Protein AF-A0A7K0CVG2-F1 (afdb_monomer_lite)

Structure (mmCIF, N/CA/C/O backbone):
data_AF-A0A7K0CVG2-F1
#
_entry.id   AF-A0A7K0CVG2-F1
#
loop_
_atom_site.group_PDB
_atom_site.id
_atom_site.type_symbol
_atom_site.label_atom_id
_atom_site.label_alt_id
_atom_site.label_comp_id
_atom_site.label_asym_id
_atom_site.label_entity_id
_atom_site.label_seq_id
_atom_site.pdbx_PDB_ins_code
_atom_site.Cartn_x
_atom_site.Cartn_y
_atom_site.Cartn_z
_atom_site.occupancy
_atom_site.B_iso_or_equiv
_atom_site.auth_seq_id
_atom_site.auth_comp_id
_atom_site.auth_asym_id
_atom_site.auth_atom_id
_atom_site.pdbx_PDB_model_num
ATOM 1 N N . MET A 1 1 ? 34.929 -44.898 -19.107 1.00 35.03 1 MET A N 1
ATOM 2 C CA . MET A 1 1 ? 35.021 -43.596 -19.805 1.00 35.03 1 MET A CA 1
ATOM 3 C C . MET A 1 1 ? 33.609 -43.252 -20.244 1.00 35.03 1 MET A C 1
ATOM 5 O O . MET A 1 1 ? 33.053 -43.996 -21.031 1.00 35.03 1 MET A O 1
ATOM 9 N N . SER A 1 2 ? 32.918 -42.414 -19.471 1.00 30.28 2 SER A N 1
ATOM 10 C CA . SER A 1 2 ? 32.635 -40.998 -19.805 1.00 30.28 2 SER A CA 1
ATOM 11 C C . SER A 1 2 ? 31.258 -40.877 -20.460 1.00 30.28 2 SER A C 1
ATOM 13 O O . SER A 1 2 ? 30.946 -41.660 -21.339 1.00 30.28 2 SER A O 1
ATOM 15 N N . SER A 1 3 ? 30.392 -39.920 -20.164 1.00 29.09 3 SER A N 1
ATOM 16 C CA . SER A 1 3 ? 30.254 -38.965 -19.066 1.00 29.09 3 SER A CA 1
ATOM 17 C C . SER A 1 3 ? 28.840 -38.404 -19.222 1.00 29.09 3 SER A C 1
ATOM 19 O O . SER A 1 3 ? 28.376 -38.188 -20.339 1.00 29.09 3 SER A O 1
ATOM 21 N N . ILE A 1 4 ? 28.165 -38.168 -18.104 1.00 40.94 4 ILE A N 1
ATOM 22 C CA . ILE A 1 4 ? 26.852 -37.528 -18.032 1.00 40.94 4 ILE A CA 1
ATOM 23 C C . ILE A 1 4 ? 27.039 -36.054 -18.418 1.00 40.94 4 ILE A C 1
ATOM 25 O O . ILE A 1 4 ? 27.722 -35.318 -17.704 1.00 40.94 4 ILE A O 1
ATOM 29 N N . ILE A 1 5 ? 26.467 -35.607 -19.538 1.00 40.84 5 ILE A N 1
ATOM 30 C CA . ILE A 1 5 ? 26.485 -34.187 -19.913 1.00 40.84 5 ILE A CA 1
ATOM 31 C C . ILE A 1 5 ? 25.294 -33.505 -19.240 1.00 40.84 5 ILE A C 1
ATOM 33 O O . ILE A 1 5 ? 24.143 -33.694 -19.625 1.00 40.84 5 ILE A O 1
ATOM 37 N N . ARG A 1 6 ? 25.588 -32.712 -18.205 1.00 42.12 6 ARG A N 1
ATOM 38 C CA . ARG A 1 6 ? 24.647 -31.757 -17.613 1.00 42.12 6 ARG A CA 1
ATOM 39 C C . ARG A 1 6 ? 24.312 -30.662 -18.631 1.00 42.12 6 ARG A C 1
ATOM 41 O O . ARG A 1 6 ? 25.219 -30.011 -19.146 1.00 42.12 6 ARG A O 1
ATOM 48 N N . MET A 1 7 ? 23.023 -30.415 -18.868 1.00 37.09 7 MET A N 1
ATOM 49 C CA . MET A 1 7 ? 22.547 -29.224 -19.579 1.00 37.09 7 MET A CA 1
ATOM 50 C C . MET A 1 7 ? 22.920 -27.974 -18.776 1.00 37.09 7 MET A C 1
ATOM 52 O O . MET A 1 7 ? 22.391 -27.725 -17.695 1.00 37.09 7 MET A O 1
ATOM 56 N N . LYS A 1 8 ? 23.877 -27.207 -19.299 1.00 37.84 8 LYS A N 1
ATOM 57 C CA . LYS A 1 8 ? 24.229 -25.874 -18.816 1.00 37.84 8 LYS A CA 1
ATOM 58 C C . LYS A 1 8 ? 23.326 -24.883 -19.545 1.00 37.84 8 LYS A C 1
ATOM 60 O O . LYS A 1 8 ? 23.544 -24.611 -20.722 1.00 37.84 8 LYS A O 1
ATOM 65 N N . THR A 1 9 ? 22.301 -24.389 -18.857 1.00 35.12 9 THR A N 1
ATOM 66 C CA . THR A 1 9 ? 21.492 -23.251 -19.306 1.00 35.12 9 THR A CA 1
ATOM 67 C C . THR A 1 9 ? 22.427 -22.084 -19.600 1.00 35.12 9 THR A C 1
ATOM 69 O O . THR A 1 9 ? 23.113 -21.575 -18.714 1.00 35.12 9 THR A O 1
ATOM 72 N N . ILE A 1 10 ? 22.502 -21.708 -20.871 1.00 41.81 10 ILE A N 1
ATOM 73 C CA . ILE A 1 10 ? 23.260 -20.558 -21.346 1.00 41.81 10 ILE A CA 1
ATOM 74 C C . ILE A 1 10 ? 22.371 -19.338 -21.086 1.00 41.81 10 ILE A C 1
ATOM 76 O O . ILE A 1 10 ? 21.347 -19.170 -21.740 1.00 41.81 10 ILE A O 1
ATOM 80 N N . TYR A 1 11 ? 22.726 -18.526 -20.089 1.00 41.94 11 TYR A N 1
ATOM 81 C CA . TYR A 1 11 ? 22.162 -17.190 -19.895 1.00 41.94 11 TYR A CA 1
ATOM 82 C C . TYR A 1 11 ? 22.542 -16.338 -21.114 1.00 41.94 11 TYR A C 1
ATOM 84 O O . TYR A 1 11 ? 23.683 -15.895 -21.237 1.00 41.94 11 TYR A O 1
ATOM 92 N N . THR A 1 12 ? 21.620 -16.145 -22.056 1.00 42.00 12 THR A N 1
ATOM 93 C CA . THR A 1 12 ? 21.823 -15.221 -23.178 1.00 42.00 12 THR A CA 1
ATOM 94 C C . THR A 1 12 ? 21.609 -13.779 -22.728 1.00 42.00 12 THR A C 1
ATOM 96 O O . THR A 1 12 ? 20.481 -13.317 -22.570 1.00 42.00 12 THR A O 1
ATOM 99 N N . ASP A 1 13 ? 22.743 -13.106 -22.540 1.00 44.72 13 ASP A N 1
ATOM 100 C CA . ASP A 1 13 ? 23.026 -11.676 -22.698 1.00 44.72 13 ASP A CA 1
ATOM 101 C C . ASP A 1 13 ? 22.019 -10.959 -23.626 1.00 44.72 13 ASP A C 1
ATOM 103 O O . ASP A 1 13 ? 22.124 -11.019 -24.854 1.00 44.72 13 ASP A O 1
ATOM 107 N N . ARG A 1 14 ? 21.014 -10.273 -23.061 1.00 45.88 14 ARG A N 1
ATOM 108 C CA . ARG A 1 14 ? 20.165 -9.356 -23.837 1.00 45.88 14 ARG A CA 1
ATOM 109 C C . ARG A 1 14 ? 20.883 -8.020 -23.974 1.00 45.88 14 ARG A C 1
ATOM 111 O O . ARG A 1 14 ? 20.641 -7.088 -23.212 1.00 45.88 14 ARG A O 1
ATOM 118 N N . ARG A 1 15 ? 21.753 -7.932 -24.986 1.00 43.03 15 ARG A N 1
ATOM 119 C CA . ARG A 1 15 ? 22.210 -6.648 -25.532 1.00 43.03 15 ARG A CA 1
ATOM 120 C C . ARG A 1 15 ? 20.995 -5.804 -25.886 1.00 43.03 15 ARG A C 1
ATOM 122 O O . ARG A 1 15 ? 20.127 -6.229 -26.646 1.00 43.03 15 ARG A O 1
ATOM 129 N N . TRP A 1 16 ? 20.954 -4.610 -25.314 1.00 45.81 16 TRP A N 1
ATOM 130 C CA . TRP A 1 16 ? 20.003 -3.571 -25.662 1.00 45.81 16 TRP A CA 1
ATOM 131 C C . TRP A 1 16 ? 20.034 -3.328 -27.180 1.00 45.81 16 TRP A C 1
ATOM 133 O O . TRP A 1 16 ? 21.093 -3.122 -27.771 1.00 45.81 16 TRP A O 1
ATOM 143 N N . ILE A 1 17 ? 18.866 -3.346 -27.819 1.00 48.19 17 ILE A N 1
ATOM 144 C CA . ILE A 1 17 ? 18.687 -2.816 -29.171 1.00 48.19 17 ILE A CA 1
ATOM 145 C C . ILE A 1 17 ? 17.701 -1.662 -29.035 1.00 48.19 17 ILE A C 1
ATOM 147 O O . ILE A 1 17 ? 16.522 -1.875 -28.761 1.00 48.19 17 ILE A O 1
ATOM 151 N N . LYS A 1 18 ? 18.195 -0.426 -29.178 1.00 33.75 18 LYS A N 1
ATOM 152 C CA . LYS A 1 18 ? 17.323 0.741 -29.356 1.00 33.75 18 LYS A CA 1
ATOM 153 C C . LYS A 1 18 ? 16.739 0.688 -30.767 1.00 33.75 18 LYS A C 1
ATOM 155 O O . LYS A 1 18 ? 17.485 0.678 -31.743 1.00 33.75 18 LYS A O 1
ATOM 160 N N . SER A 1 19 ? 15.416 0.693 -30.868 1.00 36.72 19 SER A N 1
ATOM 161 C CA . SER A 1 19 ? 14.701 0.849 -32.136 1.00 36.72 19 SER A CA 1
ATOM 162 C C . SER A 1 19 ? 14.812 2.291 -32.645 1.00 36.72 19 SER A C 1
ATOM 164 O O . SER A 1 19 ? 14.737 3.247 -31.876 1.00 36.72 19 SER A O 1
ATOM 166 N N . SER A 1 20 ? 14.960 2.458 -33.957 1.00 39.47 20 SER A N 1
ATOM 167 C CA . SER A 1 20 ? 15.301 3.703 -34.665 1.00 39.47 20 SER A CA 1
ATOM 168 C C . SER A 1 20 ? 14.158 4.728 -34.832 1.00 39.47 20 SER A C 1
ATOM 170 O O . SER A 1 20 ? 14.205 5.557 -35.737 1.00 39.47 20 SER A O 1
ATOM 172 N N . TYR A 1 21 ? 13.149 4.724 -33.955 1.00 43.72 21 TYR A N 1
ATOM 173 C CA . TYR A 1 21 ? 11.971 5.605 -34.058 1.00 43.72 21 TYR A CA 1
ATOM 174 C C . TYR A 1 21 ? 11.654 6.418 -32.787 1.00 43.72 21 TYR A C 1
ATOM 176 O O . TYR A 1 21 ? 10.502 6.769 -32.556 1.00 43.72 21 TYR A O 1
ATOM 184 N N . SER A 1 22 ? 12.646 6.793 -31.973 1.00 39.38 22 SER A N 1
ATOM 185 C CA . SER A 1 22 ? 12.425 7.823 -30.943 1.00 39.38 22 SER A CA 1
ATOM 186 C C . SER A 1 22 ? 12.545 9.215 -31.558 1.00 39.38 22 SER A C 1
ATOM 188 O O . SER A 1 22 ? 13.644 9.748 -31.699 1.00 39.38 22 SER A O 1
ATOM 190 N N . ARG A 1 23 ? 11.405 9.806 -31.924 1.00 40.47 23 ARG A N 1
ATOM 191 C CA . ARG A 1 23 ? 11.267 11.265 -31.954 1.00 40.47 23 ARG A CA 1
ATOM 192 C C . ARG A 1 23 ? 10.748 11.726 -30.601 1.00 40.47 23 ARG A C 1
ATOM 194 O O . ARG A 1 23 ? 9.930 11.059 -29.979 1.00 40.47 23 ARG A O 1
ATOM 201 N N . GLU A 1 24 ? 11.285 12.853 -30.170 1.00 54.38 24 GLU A N 1
ATOM 202 C CA . GLU A 1 24 ? 10.976 13.553 -28.935 1.00 54.38 24 GLU A CA 1
ATOM 203 C C . GLU A 1 24 ? 9.478 13.856 -28.872 1.00 54.38 24 GLU A C 1
ATOM 205 O O . GLU A 1 24 ? 8.963 14.608 -29.693 1.00 54.38 24 GLU A O 1
ATOM 210 N N . THR A 1 25 ? 8.767 13.178 -27.975 1.00 51.38 25 THR A N 1
ATOM 211 C CA . THR A 1 25 ? 7.531 13.577 -27.278 1.00 51.38 25 THR A CA 1
ATOM 212 C C . THR A 1 25 ? 6.847 12.313 -26.772 1.00 51.38 25 THR A C 1
ATOM 214 O O . THR A 1 25 ? 6.757 11.314 -27.479 1.00 51.38 25 THR A O 1
ATOM 217 N N . THR A 1 26 ? 6.269 12.418 -25.577 1.00 44.28 26 THR A N 1
ATOM 218 C CA . THR A 1 26 ? 5.283 11.487 -25.010 1.00 44.28 26 THR A CA 1
ATOM 219 C C . THR A 1 26 ? 5.867 10.321 -24.211 1.00 44.28 26 THR A C 1
ATOM 221 O O . THR A 1 26 ? 6.275 9.302 -24.752 1.00 44.28 26 THR A O 1
ATOM 224 N N . ASN A 1 27 ? 5.828 10.523 -22.890 1.00 37.19 27 ASN A N 1
ATOM 225 C CA . ASN A 1 27 ? 5.606 9.545 -21.825 1.00 37.19 27 ASN A CA 1
ATOM 226 C C . ASN A 1 27 ? 6.313 8.199 -21.986 1.00 37.19 27 ASN A C 1
ATOM 228 O O . ASN A 1 27 ? 5.847 7.315 -22.702 1.00 37.19 27 ASN A O 1
ATOM 232 N N . CYS A 1 28 ? 7.386 8.026 -21.216 1.00 40.50 28 CYS A N 1
ATOM 233 C CA . CYS A 1 28 ? 7.991 6.735 -20.925 1.00 40.50 28 CYS A CA 1
ATOM 234 C C . CYS A 1 28 ? 6.913 5.745 -20.446 1.00 40.50 28 CYS A C 1
ATOM 236 O O . CYS A 1 28 ? 6.571 5.712 -19.268 1.00 40.50 28 CYS A O 1
ATOM 238 N N . VAL A 1 29 ? 6.360 4.940 -21.353 1.00 41.53 29 VAL A N 1
ATOM 239 C CA . VAL A 1 29 ? 5.670 3.699 -20.998 1.00 41.53 29 VAL A CA 1
ATOM 240 C C . VAL A 1 29 ? 6.757 2.640 -20.948 1.00 41.53 29 VAL A C 1
ATOM 242 O O . VAL A 1 29 ? 7.020 1.933 -21.921 1.00 41.53 29 VAL A O 1
ATOM 245 N N . GLU A 1 30 ? 7.451 2.580 -19.816 1.00 47.16 30 GLU A N 1
ATOM 246 C CA . GLU A 1 30 ? 8.113 1.339 -19.449 1.00 47.16 30 GLU A CA 1
ATOM 247 C C . GLU A 1 30 ? 7.017 0.338 -19.089 1.00 47.16 30 GLU A C 1
ATOM 249 O O . GLU A 1 30 ? 6.151 0.595 -18.254 1.00 47.16 30 GLU A O 1
ATOM 254 N N . VAL A 1 31 ? 7.014 -0.794 -19.786 1.00 46.03 31 VAL A N 1
ATOM 255 C CA . VAL A 1 31 ? 6.097 -1.905 -19.540 1.00 46.03 31 VAL A CA 1
ATOM 256 C C . VAL A 1 31 ? 6.561 -2.612 -18.263 1.00 46.03 31 VAL A C 1
ATOM 258 O O . VAL A 1 31 ? 7.203 -3.659 -18.312 1.00 46.03 31 VAL A O 1
ATOM 261 N N . SER A 1 32 ? 6.276 -2.012 -17.110 1.00 50.06 32 SER A N 1
ATOM 262 C CA . SER A 1 32 ? 6.365 -2.674 -15.811 1.00 50.06 32 SER A CA 1
ATOM 263 C C . SER A 1 32 ? 5.218 -3.674 -15.732 1.00 50.06 32 SER A C 1
ATOM 265 O O . SER A 1 32 ? 4.058 -3.289 -15.805 1.00 50.06 32 SER A O 1
ATOM 267 N N . PHE A 1 33 ? 5.538 -4.962 -15.647 1.00 61.28 33 PHE A N 1
ATOM 268 C CA . PHE A 1 33 ? 4.612 -6.094 -15.554 1.00 61.28 33 PHE A CA 1
ATOM 269 C C . PHE A 1 33 ? 3.439 -5.850 -14.576 1.00 61.28 33 PHE A C 1
ATOM 271 O O . PHE A 1 33 ? 3.543 -6.192 -13.408 1.00 61.28 33 PHE A O 1
ATOM 278 N N . GLY A 1 34 ? 2.331 -5.257 -15.034 1.00 78.56 34 GLY A N 1
ATOM 279 C CA . GLY A 1 34 ? 1.088 -5.092 -14.267 1.00 78.56 34 GLY A CA 1
ATOM 280 C C . GLY A 1 34 ? 1.066 -4.014 -13.171 1.00 78.56 34 GLY A C 1
ATOM 281 O O . GLY A 1 34 ? -0.006 -3.776 -12.618 1.00 78.56 34 GLY A O 1
ATOM 282 N N . TRP A 1 35 ? 2.189 -3.350 -12.868 1.00 89.62 35 TRP A N 1
ATOM 283 C CA . TRP A 1 35 ? 2.236 -2.252 -11.892 1.00 89.62 35 TRP A CA 1
ATOM 284 C C . TRP A 1 35 ? 1.723 -0.947 -12.499 1.00 89.62 35 TRP A C 1
ATOM 286 O O . TRP A 1 35 ? 2.099 -0.579 -13.613 1.00 89.62 35 TRP A O 1
ATOM 296 N N . TYR A 1 36 ? 0.893 -0.223 -11.758 1.00 89.56 36 TYR A N 1
ATOM 297 C CA . TYR A 1 36 ? 0.372 1.077 -12.159 1.00 89.56 36 TYR A CA 1
ATOM 298 C C . TYR A 1 36 ? 0.158 1.987 -10.949 1.00 89.56 36 TYR A C 1
ATOM 300 O O . TYR A 1 36 ? 0.011 1.538 -9.815 1.00 89.56 36 TYR A O 1
ATOM 308 N N . LYS A 1 37 ? 0.136 3.293 -11.201 1.00 88.12 37 LYS A N 1
ATOM 309 C CA . LYS A 1 37 ? -0.086 4.342 -10.200 1.00 88.12 37 LYS A CA 1
ATOM 310 C C . LYS A 1 37 ? -1.279 5.206 -10.589 1.00 88.12 37 LYS A C 1
ATOM 312 O O . LYS A 1 37 ? -1.790 5.096 -11.704 1.00 88.12 37 LYS A O 1
ATOM 317 N N . SER A 1 38 ? -1.676 6.086 -9.678 1.00 85.94 38 SER A N 1
ATOM 318 C CA . SER A 1 38 ? -2.737 7.064 -9.919 1.00 85.94 38 SER A CA 1
ATOM 319 C C . SER A 1 38 ? -2.392 7.992 -11.092 1.00 85.94 38 SER A C 1
ATOM 321 O O . SER A 1 38 ? -1.236 8.414 -11.242 1.00 85.94 38 SER A O 1
ATOM 323 N N . SER A 1 39 ? -3.382 8.368 -11.910 1.00 85.25 39 SER A N 1
ATOM 324 C CA . SER A 1 39 ? -3.177 9.378 -12.967 1.00 85.25 39 SER A CA 1
ATOM 325 C C . SER A 1 39 ? -2.941 10.787 -12.399 1.00 85.25 39 SER A C 1
ATOM 327 O O . SER A 1 39 ? -2.400 11.661 -13.083 1.00 85.25 39 SER A O 1
ATOM 329 N N . PHE A 1 40 ? -3.270 10.992 -11.120 1.00 85.25 40 PHE A N 1
ATOM 330 C CA . PHE A 1 40 ? -3.048 12.235 -10.379 1.00 85.25 40 PHE A CA 1
ATOM 331 C C . PHE A 1 40 ? -1.619 12.366 -9.842 1.00 85.25 40 PHE A C 1
ATOM 333 O O . PHE A 1 40 ? -1.227 13.448 -9.410 1.00 85.25 40 PHE A O 1
ATOM 340 N N . SER A 1 41 ? -0.813 11.305 -9.920 1.00 80.12 41 SER A N 1
ATOM 341 C CA . SER A 1 41 ? 0.603 11.309 -9.550 1.00 80.12 41 SER A CA 1
ATOM 342 C C . SER A 1 41 ? 1.467 11.971 -10.635 1.00 80.12 41 SER A C 1
ATOM 344 O O . SER A 1 41 ? 2.260 11.307 -11.319 1.00 80.12 41 SER A O 1
ATOM 346 N N . ARG A 1 42 ? 1.233 13.272 -10.849 1.00 64.44 42 ARG A N 1
ATOM 347 C CA . ARG A 1 42 ? 1.871 14.113 -11.871 1.00 64.44 42 ARG A CA 1
ATOM 348 C C . ARG A 1 42 ? 3.277 14.498 -11.402 1.00 64.44 42 ARG A C 1
ATOM 350 O O . ARG A 1 42 ? 3.437 15.365 -10.555 1.00 64.44 42 ARG A O 1
ATOM 357 N N . ASP A 1 43 ? 4.271 13.816 -11.963 1.00 58.56 43 ASP A N 1
ATOM 358 C CA . ASP A 1 43 ? 5.702 14.153 -11.916 1.00 58.56 43 ASP A CA 1
ATOM 359 C C . ASP A 1 43 ? 6.461 13.967 -10.589 1.00 58.56 43 ASP A C 1
ATOM 361 O O . ASP A 1 43 ? 7.651 14.278 -10.525 1.00 58.56 43 ASP A O 1
ATOM 365 N N . THR A 1 44 ? 5.862 13.384 -9.548 1.00 58.66 44 THR A N 1
ATOM 366 C CA . THR A 1 44 ? 6.629 12.936 -8.375 1.00 58.66 44 THR A CA 1
ATOM 367 C C . THR A 1 44 ? 7.211 11.545 -8.637 1.00 58.66 44 THR A C 1
ATOM 369 O O . THR A 1 44 ? 6.494 10.609 -8.980 1.00 58.66 44 THR A O 1
ATOM 372 N N . SER A 1 45 ? 8.524 11.371 -8.455 1.00 61.75 45 SER A N 1
ATOM 373 C CA . SER A 1 45 ? 9.217 10.070 -8.579 1.00 61.75 45 SER A CA 1
ATOM 374 C C . SER A 1 45 ? 8.819 9.044 -7.507 1.00 61.75 45 SER A C 1
ATOM 376 O O . SER A 1 45 ? 9.335 7.929 -7.471 1.00 61.75 45 SER A O 1
ATOM 378 N N . ASN A 1 46 ? 7.904 9.425 -6.625 1.00 68.44 46 ASN A N 1
ATOM 379 C CA . ASN A 1 46 ? 7.549 8.730 -5.408 1.00 68.44 46 ASN A CA 1
ATOM 380 C C . ASN A 1 46 ? 6.028 8.604 -5.416 1.00 68.44 46 ASN A C 1
ATOM 382 O O . ASN A 1 46 ? 5.332 9.612 -5.357 1.00 68.44 46 ASN A O 1
ATOM 386 N N . CYS A 1 47 ? 5.503 7.412 -5.640 1.00 85.81 47 CYS A N 1
ATOM 387 C CA . CYS A 1 47 ? 4.083 7.165 -5.831 1.00 85.81 47 CYS A CA 1
ATOM 388 C C . CYS A 1 47 ? 3.702 5.858 -5.150 1.00 85.81 47 CYS A C 1
ATOM 390 O O . CYS A 1 47 ? 4.493 4.914 -5.107 1.00 85.81 47 CYS A O 1
ATOM 392 N N . VAL A 1 48 ? 2.447 5.788 -4.708 1.00 92.62 48 VAL A N 1
ATOM 393 C CA . VAL A 1 48 ? 1.800 4.514 -4.398 1.00 92.62 48 VAL A CA 1
ATOM 394 C C . VAL A 1 48 ? 1.624 3.755 -5.714 1.00 92.62 48 VAL A C 1
ATOM 396 O O . VAL A 1 48 ? 0.852 4.174 -6.583 1.00 92.62 48 VAL A O 1
ATOM 399 N N . GLU A 1 49 ? 2.365 2.662 -5.876 1.00 92.75 49 GLU A N 1
ATOM 400 C CA . GLU A 1 49 ? 2.227 1.755 -7.013 1.00 92.75 49 GLU A CA 1
ATOM 401 C C . GLU A 1 49 ? 1.465 0.506 -6.605 1.00 92.75 49 GLU A C 1
ATOM 403 O O . GLU A 1 49 ? 1.695 -0.063 -5.538 1.00 92.75 49 GLU A O 1
ATOM 408 N N . ILE A 1 50 ? 0.580 0.076 -7.496 1.00 93.69 50 ILE A N 1
ATOM 409 C CA . ILE A 1 50 ? -0.343 -1.025 -7.289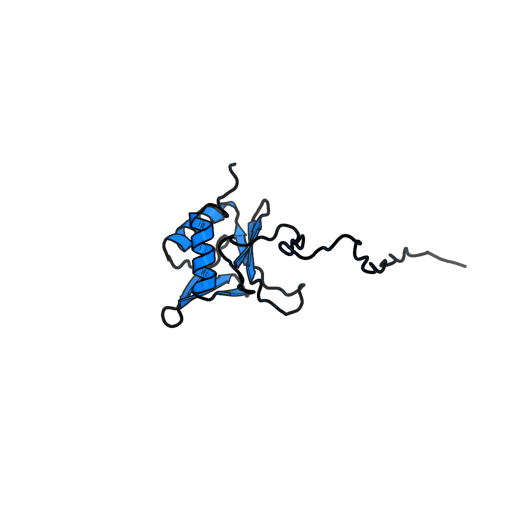 1.00 93.69 50 ILE A CA 1
ATOM 410 C C . ILE A 1 50 ? -0.163 -2.064 -8.390 1.00 93.69 50 ILE A C 1
ATOM 412 O O . ILE A 1 50 ? -0.081 -1.713 -9.565 1.00 93.69 50 ILE A O 1
ATOM 416 N N . LEU A 1 51 ? -0.174 -3.342 -8.027 1.00 92.44 51 LEU A N 1
ATOM 417 C CA . LEU A 1 51 ? -0.352 -4.453 -8.960 1.00 92.44 51 LEU A CA 1
ATOM 418 C C . LEU A 1 51 ? -1.526 -5.299 -8.497 1.00 92.44 51 LEU A C 1
ATOM 420 O O . LEU A 1 51 ? -1.643 -5.622 -7.319 1.00 92.44 51 LEU A O 1
ATOM 424 N N . ARG A 1 52 ? -2.406 -5.664 -9.428 1.00 88.62 52 ARG A N 1
ATOM 425 C CA . ARG A 1 52 ? -3.540 -6.545 -9.138 1.00 88.62 52 ARG A CA 1
ATOM 426 C C . ARG A 1 52 ? -3.255 -7.957 -9.622 1.00 88.62 52 ARG A C 1
ATOM 428 O O . ARG A 1 52 ? -2.939 -8.148 -10.794 1.00 88.62 52 ARG A O 1
ATOM 435 N N . ASP A 1 53 ? -3.429 -8.911 -8.722 1.00 83.94 53 ASP A N 1
ATOM 436 C CA . ASP A 1 53 ? -3.481 -10.346 -8.984 1.00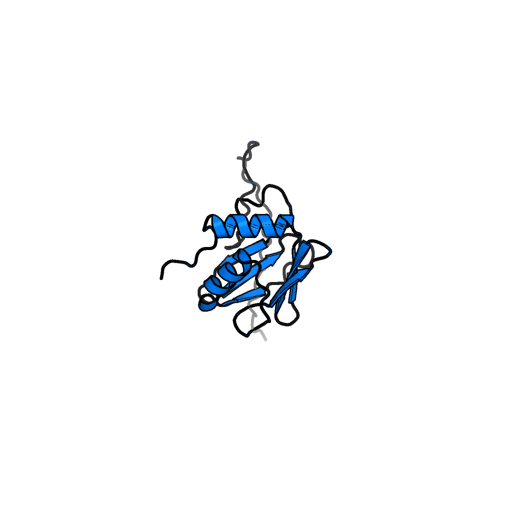 83.94 53 ASP A CA 1
ATOM 437 C C . ASP A 1 53 ? -4.897 -10.865 -8.640 1.00 83.94 53 ASP A C 1
ATOM 439 O O . ASP A 1 53 ? -5.744 -10.128 -8.126 1.00 83.94 53 ASP A O 1
ATOM 443 N N . ALA A 1 54 ? -5.189 -12.130 -8.932 1.00 85.69 54 ALA A N 1
ATOM 444 C CA . ALA A 1 54 ? -6.449 -12.784 -8.608 1.00 85.69 54 ALA A CA 1
ATOM 445 C C . ALA A 1 54 ? -6.709 -12.812 -7.091 1.00 85.69 54 ALA A C 1
ATOM 447 O O . ALA A 1 54 ? -7.828 -12.550 -6.645 1.00 85.69 54 ALA A O 1
ATOM 448 N N . GLU A 1 55 ? -5.681 -13.088 -6.287 1.00 89.56 55 GLU A N 1
ATOM 449 C CA . GLU A 1 55 ? -5.828 -13.287 -4.837 1.00 89.56 55 GLU A CA 1
ATOM 450 C C . GLU A 1 55 ? -5.540 -12.030 -4.006 1.00 89.56 55 GLU A C 1
ATOM 452 O O . GLU A 1 55 ? -6.069 -11.888 -2.896 1.00 89.56 55 GLU A O 1
ATOM 457 N N . ALA A 1 56 ? -4.738 -11.105 -4.538 1.00 93.12 56 ALA A N 1
ATOM 458 C CA . ALA A 1 56 ? -4.307 -9.922 -3.812 1.00 93.12 56 ALA A CA 1
ATOM 459 C C . ALA A 1 56 ? -4.058 -8.698 -4.699 1.00 93.12 56 ALA A C 1
ATOM 461 O O . ALA A 1 56 ? -3.786 -8.781 -5.897 1.00 93.12 56 ALA A O 1
ATOM 462 N N . VAL A 1 57 ? -4.086 -7.542 -4.047 1.00 94.88 57 VAL A N 1
ATOM 463 C CA . VAL A 1 57 ? -3.580 -6.272 -4.540 1.00 94.88 57 VAL A CA 1
ATOM 464 C C . VAL A 1 57 ? -2.270 -5.983 -3.820 1.00 94.88 57 VAL A C 1
ATOM 466 O O . VAL A 1 57 ? -2.238 -5.862 -2.596 1.00 94.88 57 VAL A O 1
ATOM 469 N N . LEU A 1 58 ? -1.191 -5.892 -4.585 1.00 95.62 58 LEU A N 1
ATOM 470 C CA . LEU A 1 58 ? 0.138 -5.581 -4.090 1.00 95.62 58 LEU A CA 1
ATOM 471 C C . LEU A 1 58 ? 0.359 -4.070 -4.113 1.00 95.62 58 LEU A C 1
ATOM 473 O O . LEU A 1 58 ? -0.025 -3.407 -5.077 1.00 95.62 58 LEU A O 1
ATOM 477 N N . ILE A 1 59 ? 0.997 -3.541 -3.074 1.00 96.06 59 ILE A N 1
ATOM 478 C CA . ILE A 1 59 ? 1.318 -2.124 -2.908 1.00 96.06 59 ILE A CA 1
ATOM 479 C C . ILE A 1 59 ? 2.820 -1.992 -2.699 1.00 96.06 59 ILE A C 1
ATOM 481 O O . ILE A 1 59 ? 3.391 -2.693 -1.865 1.00 96.06 59 ILE A O 1
ATOM 485 N N . ARG A 1 60 ? 3.457 -1.071 -3.415 1.00 95.31 60 ARG A N 1
ATOM 486 C CA . ARG A 1 60 ? 4.860 -0.708 -3.192 1.00 95.31 60 ARG A CA 1
ATOM 487 C C . ARG A 1 60 ? 5.062 0.794 -3.319 1.00 95.31 60 ARG A C 1
ATOM 489 O O . ARG A 1 60 ? 4.171 1.533 -3.741 1.00 95.31 60 ARG A O 1
ATOM 496 N N . ASP A 1 61 ? 6.249 1.243 -2.946 1.00 92.69 61 ASP A N 1
ATOM 497 C CA . ASP A 1 61 ? 6.679 2.622 -3.151 1.00 92.69 61 ASP A CA 1
ATOM 498 C C . ASP A 1 61 ? 7.626 2.708 -4.354 1.00 92.69 61 ASP A C 1
ATOM 500 O O . ASP A 1 61 ? 8.661 2.030 -4.389 1.00 92.69 61 ASP A O 1
ATOM 504 N N . SER A 1 62 ? 7.284 3.548 -5.337 1.00 89.31 62 SER A N 1
ATOM 505 C CA . SER A 1 62 ? 8.122 3.751 -6.526 1.00 89.31 62 SER A CA 1
ATOM 506 C C . SER A 1 62 ? 9.467 4.412 -6.218 1.00 89.31 62 SER A C 1
ATOM 508 O O . SER A 1 62 ? 10.367 4.349 -7.052 1.00 89.31 62 SER A O 1
ATOM 510 N N . LYS A 1 63 ? 9.629 5.046 -5.045 1.00 87.25 63 LYS A N 1
ATOM 511 C CA . LYS A 1 63 ? 10.880 5.728 -4.669 1.00 87.25 63 LYS A CA 1
ATOM 512 C C . LYS A 1 63 ? 11.971 4.797 -4.160 1.00 87.25 63 LYS A C 1
ATOM 514 O O . LYS A 1 63 ? 13.060 5.263 -3.827 1.00 87.25 63 LYS A O 1
ATOM 519 N N . TYR A 1 64 ? 11.688 3.503 -4.050 1.00 88.31 64 TYR A N 1
ATOM 520 C CA . TYR A 1 64 ? 12.669 2.523 -3.615 1.00 88.31 64 TYR A CA 1
ATOM 521 C C . TYR A 1 64 ? 13.831 2.430 -4.622 1.00 88.31 64 TYR A C 1
ATOM 523 O O . TYR A 1 64 ? 13.627 2.115 -5.790 1.00 88.31 64 TYR A O 1
ATOM 531 N N . GLN A 1 65 ? 15.058 2.699 -4.160 1.00 87.94 65 GLN A N 1
ATOM 532 C CA . GLN A 1 65 ? 16.287 2.688 -4.978 1.00 87.94 65 GLN A CA 1
ATOM 533 C C . GLN A 1 65 ? 17.239 1.528 -4.627 1.00 87.94 65 GLN A C 1
ATOM 535 O O . GLN A 1 65 ? 18.384 1.518 -5.075 1.00 87.94 65 GLN A O 1
ATOM 540 N N . GLY A 1 66 ? 16.800 0.590 -3.779 1.00 88.50 66 GLY A N 1
ATOM 541 C CA . GLY A 1 66 ? 17.593 -0.575 -3.377 1.00 88.50 66 GLY A CA 1
ATOM 542 C C . GLY A 1 66 ? 17.585 -1.696 -4.420 1.00 88.50 66 GLY A C 1
ATOM 543 O O . GLY A 1 66 ? 17.235 -1.481 -5.581 1.00 88.50 66 GLY A O 1
ATOM 544 N N . ASP A 1 67 ? 17.964 -2.905 -4.001 1.00 89.75 67 ASP A N 1
ATOM 545 C CA . ASP A 1 67 ? 17.894 -4.088 -4.864 1.00 89.75 67 ASP A CA 1
ATOM 546 C C . ASP A 1 67 ? 16.424 -4.385 -5.212 1.00 89.75 67 ASP A C 1
ATOM 548 O O . ASP A 1 67 ? 15.633 -4.614 -4.299 1.00 89.75 67 ASP A O 1
ATOM 552 N N . PRO A 1 68 ? 16.020 -4.407 -6.496 1.00 86.44 68 PRO A N 1
ATOM 553 C CA . PRO A 1 68 ? 14.644 -4.716 -6.879 1.00 86.44 68 PRO A CA 1
ATOM 554 C C . PRO A 1 68 ? 14.109 -6.046 -6.327 1.00 86.44 68 PRO A C 1
ATOM 556 O O . PRO A 1 68 ? 12.898 -6.175 -6.160 1.00 86.44 68 PRO A O 1
ATOM 559 N N . ALA A 1 69 ? 14.978 -7.025 -6.045 1.00 87.19 69 ALA A N 1
ATOM 560 C CA . ALA A 1 69 ? 14.585 -8.286 -5.410 1.00 87.19 69 ALA A CA 1
ATOM 561 C C . ALA A 1 69 ? 14.173 -8.117 -3.934 1.00 87.19 69 ALA A C 1
ATOM 563 O O . ALA A 1 69 ? 13.428 -8.937 -3.409 1.00 87.19 69 ALA A O 1
ATOM 564 N N . GLU A 1 70 ? 14.624 -7.035 -3.303 1.00 89.88 70 GLU A N 1
ATOM 565 C CA . GLU A 1 70 ? 14.397 -6.676 -1.902 1.00 89.88 70 GLU A CA 1
ATOM 566 C C . GLU A 1 70 ? 13.421 -5.489 -1.773 1.00 89.88 70 GLU A C 1
ATOM 568 O O . GLU A 1 70 ? 13.318 -4.875 -0.706 1.00 89.88 70 GLU A O 1
ATOM 573 N N . GLN A 1 71 ? 12.730 -5.102 -2.857 1.00 93.12 71 GLN A N 1
ATOM 574 C CA . GLN A 1 71 ? 11.757 -4.011 -2.812 1.00 93.12 71 GLN A CA 1
ATOM 575 C C . GLN A 1 71 ? 10.593 -4.393 -1.883 1.00 93.12 71 GLN A C 1
ATOM 577 O O . GLN A 1 71 ? 9.918 -5.390 -2.147 1.00 93.12 71 GLN A O 1
ATOM 582 N N . PRO A 1 72 ? 10.300 -3.598 -0.834 1.00 95.50 72 PRO A N 1
ATOM 583 C CA . PRO A 1 72 ? 9.213 -3.915 0.077 1.00 95.50 72 PRO A CA 1
ATOM 584 C C . PRO A 1 72 ? 7.858 -3.824 -0.627 1.00 95.50 72 PRO A C 1
ATOM 586 O O . PRO A 1 72 ? 7.552 -2.833 -1.299 1.00 95.50 72 PRO A O 1
ATOM 589 N N . ILE A 1 73 ? 7.047 -4.867 -0.456 1.00 95.19 73 ILE A N 1
ATOM 590 C CA . ILE A 1 73 ? 5.712 -4.990 -1.041 1.00 95.19 73 ILE A CA 1
ATOM 591 C C . ILE A 1 73 ? 4.738 -5.378 0.068 1.00 95.19 73 ILE A C 1
ATOM 593 O O . ILE A 1 73 ? 4.945 -6.366 0.768 1.00 95.19 73 ILE A O 1
ATOM 597 N N . LEU A 1 74 ? 3.654 -4.619 0.198 1.00 96.00 74 LEU A N 1
ATOM 598 C CA . LEU A 1 74 ? 2.512 -4.981 1.031 1.00 96.00 74 LEU A CA 1
ATOM 599 C C . LEU A 1 74 ? 1.456 -5.693 0.194 1.00 96.00 74 LEU A C 1
ATOM 601 O O . LEU A 1 74 ? 1.252 -5.363 -0.971 1.00 96.00 74 LEU A O 1
ATOM 605 N N . SER A 1 75 ? 0.754 -6.640 0.807 1.00 95.50 75 SER A N 1
ATOM 606 C CA . SER A 1 75 ? -0.332 -7.384 0.174 1.00 95.50 75 SER A CA 1
ATOM 607 C C . SER A 1 75 ? -1.661 -7.074 0.853 1.00 95.50 75 SER A C 1
ATOM 609 O O . SER A 1 75 ? -1.762 -7.070 2.080 1.00 95.50 75 SER A O 1
ATOM 611 N N . VAL A 1 76 ? -2.691 -6.823 0.049 1.00 96.31 76 VAL A N 1
ATOM 612 C CA . VAL A 1 76 ? -4.081 -6.690 0.489 1.00 96.31 76 VAL A CA 1
ATOM 613 C C . VAL A 1 76 ? -4.901 -7.760 -0.208 1.00 96.31 76 VAL A C 1
ATOM 615 O O . VAL A 1 76 ? -4.917 -7.805 -1.435 1.00 96.31 76 VAL A O 1
ATOM 618 N N . ARG A 1 77 ? -5.622 -8.612 0.525 1.00 95.56 77 ARG A N 1
ATOM 619 C CA . ARG A 1 77 ? -6.445 -9.649 -0.121 1.00 95.56 77 ARG A CA 1
ATOM 620 C C . ARG A 1 77 ? -7.497 -8.996 -1.023 1.00 95.56 77 ARG A C 1
ATOM 622 O O . ARG A 1 77 ? -8.145 -8.031 -0.612 1.00 95.56 77 ARG A O 1
ATOM 629 N N . THR A 1 78 ? -7.744 -9.552 -2.211 1.00 93.31 78 THR A N 1
ATOM 630 C CA . THR A 1 78 ? -8.728 -9.002 -3.167 1.00 93.31 78 THR A CA 1
ATOM 631 C C . THR A 1 78 ? -10.112 -8.809 -2.533 1.00 93.31 78 THR A C 1
ATOM 633 O O . THR A 1 78 ? -10.762 -7.789 -2.758 1.00 93.31 78 THR A O 1
ATOM 636 N N . THR A 1 79 ? -10.543 -9.727 -1.659 1.00 94.44 79 THR A N 1
ATOM 637 C CA . THR A 1 79 ? -11.823 -9.634 -0.927 1.00 94.44 79 THR A CA 1
ATOM 638 C C . THR A 1 79 ? -11.867 -8.512 0.114 1.00 94.44 79 THR A C 1
ATOM 640 O O . THR A 1 79 ? -12.951 -8.082 0.502 1.00 94.44 79 THR A O 1
ATOM 643 N N . ALA A 1 80 ? -10.712 -8.030 0.575 1.00 95.62 80 ALA A N 1
ATOM 644 C CA . ALA A 1 80 ? -10.588 -6.938 1.535 1.00 95.62 80 ALA A CA 1
ATOM 645 C C . ALA A 1 80 ? -10.258 -5.590 0.868 1.00 95.62 80 ALA A C 1
ATOM 647 O O . ALA A 1 80 ? -10.326 -4.551 1.525 1.00 95.62 80 ALA A O 1
ATOM 648 N N . TRP A 1 81 ? -9.967 -5.577 -0.437 1.00 95.81 81 TRP A N 1
ATOM 649 C CA . TRP A 1 81 ? -9.541 -4.376 -1.154 1.00 95.81 81 TRP A CA 1
ATOM 650 C C . TRP A 1 81 ? -10.557 -3.232 -1.082 1.00 95.81 81 TRP A C 1
ATOM 652 O O . TRP A 1 81 ? -10.195 -2.098 -0.785 1.00 95.81 81 TRP A O 1
ATOM 662 N N . ALA A 1 82 ? -11.849 -3.524 -1.256 1.00 95.19 82 ALA A N 1
ATOM 663 C CA . ALA A 1 82 ? -12.894 -2.506 -1.132 1.00 95.19 82 ALA A CA 1
ATOM 664 C C . ALA A 1 82 ? -12.906 -1.856 0.264 1.00 95.19 82 ALA A C 1
ATOM 666 O O . ALA A 1 82 ? -13.038 -0.641 0.378 1.00 95.19 82 ALA A O 1
ATOM 667 N N . LYS A 1 83 ? -12.698 -2.654 1.321 1.00 96.00 83 LYS A N 1
ATOM 668 C CA . LYS A 1 83 ? -12.617 -2.161 2.701 1.00 96.00 83 LYS A CA 1
ATOM 669 C C . LYS A 1 83 ? -11.384 -1.280 2.912 1.00 96.00 83 LYS A C 1
ATOM 671 O O . LYS A 1 83 ? -11.505 -0.241 3.555 1.00 96.00 83 LYS A O 1
ATOM 676 N N . PHE A 1 84 ? -10.236 -1.665 2.349 1.00 97.12 84 PHE A N 1
ATOM 677 C CA . PHE A 1 84 ? -9.035 -0.828 2.351 1.00 97.12 84 PHE A CA 1
ATOM 678 C C . PHE A 1 84 ? -9.322 0.535 1.710 1.00 97.12 84 PHE A C 1
ATOM 680 O O . PHE A 1 84 ? -9.131 1.562 2.352 1.00 97.12 84 PHE A O 1
ATOM 687 N N . LEU A 1 85 ? -9.872 0.552 0.490 1.00 96.50 85 LEU A N 1
ATOM 688 C CA . LEU A 1 85 ? -10.201 1.792 -0.217 1.00 96.50 85 LEU A CA 1
ATOM 689 C C . LEU A 1 85 ? -11.156 2.690 0.577 1.00 96.50 85 LEU A C 1
ATOM 691 O O . LEU A 1 85 ? -10.920 3.894 0.665 1.00 96.50 85 LEU A O 1
ATOM 695 N N . THR A 1 86 ? -12.205 2.114 1.177 1.00 96.94 86 THR A N 1
ATOM 696 C CA . THR A 1 86 ? -13.151 2.861 2.017 1.00 96.94 86 THR A CA 1
ATOM 697 C C . THR A 1 86 ? -12.444 3.537 3.188 1.00 96.94 86 THR A C 1
ATOM 699 O O . THR A 1 86 ? -12.600 4.746 3.357 1.00 96.94 86 THR A O 1
ATOM 702 N N . ALA A 1 87 ? -11.622 2.804 3.941 1.00 96.81 87 ALA A N 1
ATOM 703 C CA . ALA A 1 87 ? -10.894 3.373 5.071 1.00 96.81 87 ALA A CA 1
ATOM 704 C C . ALA A 1 87 ? -9.937 4.492 4.641 1.00 96.81 87 ALA A C 1
ATOM 706 O O . ALA A 1 87 ? -9.947 5.564 5.243 1.00 96.81 87 ALA A O 1
ATOM 707 N N . VAL A 1 88 ? -9.205 4.299 3.535 1.00 97.12 88 VAL A N 1
ATOM 708 C CA . VAL A 1 88 ? -8.334 5.336 2.960 1.00 97.12 88 VAL A CA 1
ATOM 709 C C . VAL A 1 88 ? -9.127 6.603 2.627 1.00 97.12 88 VAL A C 1
ATOM 711 O O . VAL A 1 88 ? -8.696 7.707 2.954 1.00 97.12 88 VAL A O 1
ATOM 714 N N . THR A 1 89 ? -10.304 6.472 2.006 1.00 96.31 89 THR A N 1
ATOM 715 C CA . THR A 1 89 ? -11.136 7.636 1.658 1.00 96.31 89 THR A CA 1
ATOM 716 C C . THR A 1 89 ? -11.789 8.328 2.850 1.00 96.31 89 THR A C 1
ATOM 718 O O . THR A 1 89 ? -12.066 9.526 2.750 1.00 96.31 89 THR A O 1
ATOM 721 N N . LEU A 1 90 ? -12.041 7.600 3.941 1.00 96.38 90 LEU A N 1
ATOM 722 C CA . LEU A 1 90 ? -12.598 8.137 5.185 1.00 96.38 90 LEU A CA 1
ATOM 723 C C . LEU A 1 90 ? -11.521 8.691 6.131 1.00 96.38 90 LEU A C 1
ATOM 725 O O . LEU A 1 90 ? -11.864 9.388 7.082 1.00 96.38 90 LEU A O 1
ATOM 729 N N . GLY A 1 91 ? -10.239 8.418 5.864 1.00 95.00 91 GLY A N 1
ATOM 730 C CA . GLY A 1 91 ? -9.144 8.769 6.770 1.00 95.00 91 GLY A CA 1
ATOM 731 C C . GLY A 1 91 ? -9.155 7.931 8.050 1.00 95.00 91 GLY A C 1
ATOM 732 O O . GLY A 1 91 ? -8.793 8.423 9.115 1.00 95.00 91 GLY A O 1
ATOM 733 N N . GLU A 1 92 ? -9.626 6.685 7.969 1.00 96.56 92 GLU A N 1
ATOM 734 C CA . GLU A 1 92 ? -9.728 5.787 9.117 1.00 96.56 92 GLU A CA 1
ATOM 735 C C . GLU A 1 92 ? -8.444 4.985 9.305 1.00 96.56 92 GLU A C 1
ATOM 737 O O . GLU A 1 92 ? -7.995 4.276 8.401 1.00 96.56 92 GLU A O 1
ATOM 742 N N . SER A 1 93 ? -7.872 5.051 10.508 1.00 95.75 93 SER A N 1
ATOM 743 C CA . SER A 1 93 ? -6.780 4.159 10.879 1.00 95.75 93 SER A CA 1
ATOM 744 C C . SER A 1 93 ? -7.290 2.725 10.992 1.00 95.75 93 SER A C 1
ATOM 746 O O . SER A 1 93 ? -8.278 2.448 11.677 1.00 95.75 93 SER A O 1
ATOM 748 N N . ILE A 1 94 ? -6.580 1.796 10.362 1.00 94.25 94 ILE A N 1
ATOM 749 C CA . ILE A 1 94 ? -6.828 0.357 10.478 1.00 94.25 94 ILE A CA 1
ATOM 750 C C . ILE A 1 94 ? -5.681 -0.265 11.274 1.00 94.25 94 ILE A C 1
ATOM 752 O O . ILE A 1 94 ? -4.522 0.081 11.071 1.00 94.25 94 ILE A O 1
ATOM 756 N N . THR A 1 95 ? -5.989 -1.215 12.155 1.00 94.50 95 THR A N 1
ATOM 757 C CA . THR A 1 95 ? -4.988 -2.118 12.741 1.00 94.50 95 THR A CA 1
ATOM 758 C C . THR A 1 95 ? -4.732 -3.297 11.809 1.00 94.50 95 THR A C 1
ATOM 760 O O . THR A 1 95 ? -5.681 -3.815 11.218 1.00 94.50 95 THR A O 1
ATOM 763 N N . VAL A 1 96 ? -3.489 -3.774 11.737 1.00 94.31 96 VAL A N 1
ATOM 764 C CA . VAL A 1 96 ? -3.116 -4.920 10.893 1.00 94.31 96 VAL A CA 1
ATOM 765 C C . VAL A 1 96 ? -4.012 -6.138 11.154 1.00 94.31 96 VAL A C 1
ATOM 767 O O . VAL A 1 96 ? -4.340 -6.471 12.296 1.00 94.31 96 VAL A O 1
ATOM 770 N N . THR A 1 97 ? -4.420 -6.802 10.077 1.00 93.31 97 THR A N 1
ATOM 771 C CA . THR A 1 97 ? -5.138 -8.083 10.100 1.00 93.31 97 THR A CA 1
ATOM 772 C C . THR A 1 97 ? -4.511 -9.025 9.076 1.00 93.31 97 THR A C 1
ATOM 774 O O . THR A 1 97 ? -3.657 -8.613 8.300 1.00 93.31 97 THR A O 1
ATOM 777 N N . THR A 1 98 ? -4.973 -10.273 9.008 1.00 91.12 98 THR A N 1
ATOM 778 C CA . THR A 1 98 ? -4.510 -11.233 7.990 1.00 91.12 98 THR A CA 1
ATOM 779 C C . THR A 1 98 ? -4.726 -10.754 6.548 1.00 91.12 98 THR A C 1
ATOM 781 O O . THR A 1 98 ? -3.976 -11.150 5.665 1.00 91.12 98 THR A O 1
ATOM 784 N N . ASP A 1 99 ? -5.731 -9.906 6.306 1.00 94.31 99 ASP A N 1
ATOM 785 C CA . ASP A 1 99 ? -6.161 -9.533 4.950 1.00 94.31 99 ASP A CA 1
ATOM 786 C C . ASP A 1 99 ? -5.905 -8.055 4.612 1.00 94.31 99 ASP A C 1
ATOM 788 O O . ASP A 1 99 ? -6.100 -7.644 3.465 1.00 94.31 99 ASP A O 1
ATOM 792 N N . LEU A 1 100 ? -5.518 -7.251 5.610 1.00 94.75 100 LEU A N 1
ATOM 793 C CA . LEU A 1 100 ? -5.348 -5.801 5.507 1.00 94.75 100 LEU A CA 1
ATOM 794 C C . LEU A 1 100 ? -4.092 -5.346 6.257 1.00 94.75 100 LEU A C 1
ATOM 796 O O . LEU A 1 100 ? -3.945 -5.706 7.431 1.00 94.75 100 LEU A O 1
ATOM 800 N N . PRO A 1 101 ? -3.266 -4.473 5.657 1.00 97.00 101 PRO A N 1
ATOM 801 C CA . PRO A 1 101 ? -2.242 -3.755 6.395 1.00 97.00 101 PRO A CA 1
ATOM 802 C C . PRO A 1 101 ? -2.885 -2.778 7.386 1.00 97.00 101 PRO A C 1
ATOM 804 O O . PRO A 1 101 ? -4.032 -2.347 7.221 1.00 97.00 101 PRO A O 1
ATOM 807 N N . ALA A 1 102 ? -2.123 -2.398 8.406 1.00 97.44 102 ALA A N 1
ATOM 808 C CA . ALA A 1 102 ? -2.434 -1.224 9.198 1.00 97.44 102 ALA A CA 1
ATOM 809 C C . ALA A 1 102 ? -2.319 0.043 8.341 1.00 97.44 102 ALA A C 1
ATOM 811 O O . ALA A 1 102 ? -1.477 0.113 7.441 1.00 97.44 102 ALA A O 1
ATOM 812 N N . ILE A 1 103 ? -3.140 1.041 8.662 1.00 97.75 103 ILE A N 1
ATOM 813 C CA . ILE A 1 103 ? -3.041 2.399 8.125 1.00 97.75 103 ILE A CA 1
ATOM 814 C C . ILE A 1 103 ? -2.828 3.326 9.314 1.00 97.75 103 ILE A C 1
ATOM 816 O O . ILE A 1 103 ? -3.692 3.432 10.187 1.00 97.75 103 ILE A O 1
ATOM 820 N N . GLU A 1 104 ? -1.674 3.976 9.351 1.00 97.31 104 GLU A N 1
ATOM 821 C CA . GLU A 1 104 ? -1.288 4.919 10.394 1.00 97.31 104 GLU A CA 1
ATOM 822 C C . GLU A 1 104 ? -1.143 6.311 9.779 1.00 97.31 104 GLU A C 1
ATOM 824 O O . GLU A 1 104 ? -0.434 6.487 8.790 1.00 97.31 104 GLU A O 1
ATOM 829 N N . TYR A 1 105 ? -1.803 7.303 10.374 1.00 95.88 105 TYR A N 1
ATOM 830 C CA . TYR A 1 105 ? -1.703 8.702 9.970 1.00 95.88 105 TYR A CA 1
ATOM 831 C C . TYR A 1 105 ? -0.875 9.468 10.999 1.00 95.88 105 TYR A C 1
ATOM 833 O O . TYR A 1 105 ? -1.278 9.581 12.160 1.00 95.88 105 TYR A O 1
ATOM 841 N N . GLU A 1 106 ? 0.271 10.002 10.582 1.00 94.81 106 GLU A N 1
ATOM 842 C CA . GLU A 1 106 ? 1.129 10.814 11.441 1.00 94.81 106 GLU A CA 1
ATOM 843 C C . GLU A 1 106 ? 0.658 12.272 11.400 1.00 94.81 106 GLU A C 1
ATOM 845 O O . GLU A 1 106 ? 0.896 13.007 10.441 1.00 94.81 106 GLU A O 1
ATOM 850 N N . ALA A 1 107 ? -0.034 12.701 12.457 1.00 90.00 107 ALA A N 1
ATOM 851 C CA . ALA A 1 107 ? -0.668 14.017 12.514 1.00 90.00 107 ALA A CA 1
ATOM 852 C C . ALA A 1 107 ? 0.336 15.180 12.453 1.00 90.00 107 ALA A C 1
ATOM 854 O O . ALA A 1 107 ? -0.030 16.277 12.031 1.00 90.00 107 ALA A O 1
ATOM 855 N N . SER A 1 108 ? 1.584 14.965 12.885 1.00 91.94 108 SER A N 1
ATOM 856 C CA . SER A 1 108 ? 2.596 16.026 12.920 1.00 91.94 108 SER A CA 1
ATOM 857 C C . SER A 1 108 ? 3.222 16.324 11.554 1.00 91.94 108 SER A C 1
ATOM 859 O O . SER A 1 108 ? 3.505 17.485 11.258 1.00 91.94 108 SER A O 1
ATOM 861 N N . THR A 1 109 ? 3.422 15.303 10.718 1.00 92.12 109 THR A N 1
ATOM 862 C CA . THR A 1 109 ? 4.067 15.431 9.400 1.00 92.12 109 THR A CA 1
ATOM 863 C C . THR A 1 109 ? 3.069 15.373 8.244 1.00 92.12 109 THR A C 1
ATOM 865 O O . THR A 1 109 ? 3.374 15.843 7.149 1.00 92.12 109 THR A O 1
ATOM 868 N N . GLY A 1 110 ? 1.878 14.813 8.474 1.00 91.75 110 GLY A N 1
ATOM 869 C CA . GLY A 1 110 ? 0.920 14.477 7.423 1.00 91.75 110 GLY A CA 1
ATOM 870 C C . GLY A 1 110 ? 1.316 13.234 6.620 1.00 91.75 110 GLY A C 1
ATOM 871 O O . GLY A 1 110 ? 0.722 12.974 5.574 1.00 91.75 110 GLY A O 1
ATOM 872 N N . GLU A 1 111 ? 2.323 12.482 7.069 1.00 94.81 111 GLU A N 1
ATOM 873 C CA . GLU A 1 111 ? 2.704 11.220 6.442 1.00 94.81 111 GLU A CA 1
ATOM 874 C C . GLU A 1 111 ? 1.681 10.125 6.745 1.00 94.81 111 GLU A C 1
ATOM 876 O O . GLU A 1 111 ? 1.029 10.102 7.792 1.00 94.81 111 GLU A O 1
ATOM 881 N N . THR A 1 112 ? 1.559 9.189 5.811 1.00 97.31 112 THR A N 1
ATOM 882 C CA . THR A 1 112 ? 0.785 7.965 6.008 1.00 97.31 112 THR A CA 1
ATOM 883 C C . THR A 1 112 ? 1.715 6.772 5.953 1.00 97.31 112 THR A C 1
ATOM 885 O O . THR A 1 112 ? 2.544 6.673 5.050 1.00 97.31 112 THR A O 1
ATOM 888 N N . ILE A 1 113 ? 1.568 5.852 6.900 1.00 97.38 113 ILE A N 1
ATOM 889 C CA . ILE A 1 113 ? 2.368 4.637 6.969 1.00 97.38 113 ILE A CA 1
ATOM 890 C C . ILE A 1 113 ? 1.444 3.439 6.808 1.00 97.38 113 ILE A C 1
ATOM 892 O O . ILE A 1 113 ? 0.482 3.268 7.558 1.00 97.38 113 ILE A O 1
ATOM 896 N N . LEU A 1 114 ? 1.753 2.597 5.829 1.00 97.88 114 LEU A N 1
ATOM 897 C CA . LEU A 1 114 ? 1.158 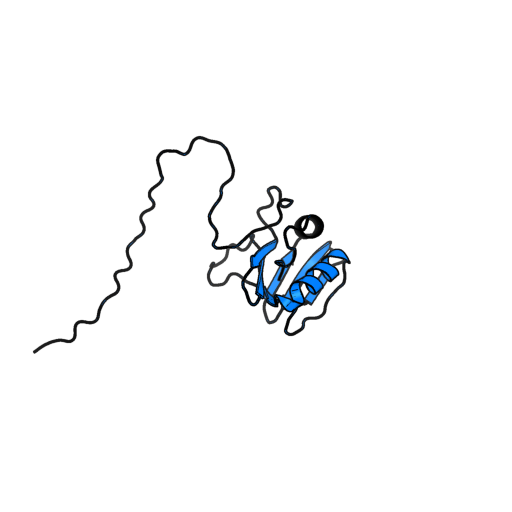1.276 5.704 1.00 97.88 114 LEU A CA 1
ATOM 898 C C . LEU A 1 114 ? 2.090 0.250 6.341 1.00 97.88 114 LEU A C 1
ATOM 900 O O . LEU A 1 114 ? 3.289 0.257 6.052 1.00 97.88 114 LEU A O 1
ATOM 904 N N . ARG A 1 115 ? 1.553 -0.634 7.188 1.00 97.38 115 ARG A N 1
ATOM 905 C CA . ARG A 1 115 ? 2.346 -1.686 7.847 1.00 97.38 115 ARG A CA 1
ATOM 906 C C . ARG A 1 115 ? 1.685 -3.051 7.767 1.00 97.38 115 ARG A C 1
ATOM 908 O O . ARG A 1 115 ? 0.510 -3.189 8.099 1.00 97.38 115 ARG A O 1
ATOM 915 N N . ALA A 1 116 ? 2.454 -4.066 7.410 1.00 95.31 116 ALA A N 1
ATOM 916 C CA . ALA A 1 116 ? 2.107 -5.465 7.632 1.00 95.31 116 ALA A CA 1
ATOM 917 C C . ALA A 1 116 ? 3.397 -6.262 7.809 1.00 95.31 116 ALA A C 1
ATOM 919 O O . ALA A 1 116 ? 4.393 -5.953 7.159 1.00 95.31 116 ALA A O 1
ATOM 920 N N . ASP A 1 117 ? 3.365 -7.265 8.684 1.00 91.31 117 ASP A N 1
ATOM 921 C CA . ASP A 1 117 ? 4.531 -8.082 9.021 1.00 91.31 117 ASP A CA 1
ATOM 922 C C . ASP A 1 117 ? 5.756 -7.215 9.384 1.00 91.31 117 ASP A C 1
ATOM 924 O O . ASP A 1 117 ? 5.690 -6.417 10.324 1.00 91.31 117 ASP A O 1
ATOM 928 N N . ASP A 1 118 ? 6.861 -7.355 8.657 1.00 90.81 118 ASP A N 1
ATOM 929 C CA . ASP A 1 118 ? 8.097 -6.578 8.787 1.00 90.81 118 ASP A CA 1
ATOM 930 C C . ASP A 1 118 ? 8.213 -5.426 7.769 1.00 90.81 118 ASP A C 1
ATOM 932 O O . ASP A 1 118 ? 9.201 -4.686 7.766 1.00 90.81 118 ASP A O 1
ATOM 936 N N . VAL A 1 119 ? 7.190 -5.225 6.935 1.00 95.12 119 VAL A N 1
ATOM 937 C CA . VAL A 1 119 ? 7.166 -4.201 5.890 1.00 95.12 119 VAL A CA 1
ATOM 938 C C . VAL A 1 119 ? 6.467 -2.934 6.380 1.00 95.12 119 VAL A C 1
ATOM 940 O O . VAL A 1 119 ? 5.347 -2.958 6.896 1.00 95.12 119 VAL A O 1
ATOM 943 N N . ALA A 1 120 ? 7.115 -1.792 6.143 1.00 96.00 120 ALA A N 1
ATOM 944 C CA . ALA A 1 120 ? 6.537 -0.468 6.331 1.00 96.00 120 ALA A CA 1
ATOM 945 C C . ALA A 1 120 ? 6.761 0.401 5.088 1.00 96.00 120 ALA A C 1
ATOM 947 O O . ALA A 1 120 ? 7.900 0.588 4.658 1.00 96.00 120 ALA A O 1
ATOM 948 N N . LEU A 1 121 ? 5.678 0.949 4.535 1.00 96.62 121 LEU A N 1
ATOM 949 C CA . LEU A 1 121 ? 5.711 1.902 3.424 1.00 96.62 121 LEU A CA 1
ATOM 950 C C . LEU A 1 121 ? 5.227 3.262 3.927 1.00 96.62 121 LEU A C 1
ATOM 952 O O . LEU A 1 121 ? 4.080 3.382 4.353 1.00 96.62 121 LEU A O 1
ATOM 956 N N . THR A 1 122 ? 6.095 4.271 3.884 1.00 95.75 122 THR A N 1
ATOM 957 C CA . THR A 1 122 ? 5.779 5.636 4.329 1.00 95.75 122 THR A CA 1
ATOM 958 C C . THR A 1 122 ? 5.583 6.541 3.128 1.00 95.75 122 THR A C 1
ATOM 960 O O . THR A 1 122 ? 6.509 6.716 2.337 1.00 95.75 122 THR A O 1
ATOM 963 N N . TYR A 1 123 ? 4.418 7.167 3.033 1.00 94.94 123 TYR A N 1
ATOM 964 C CA . TYR A 1 123 ? 4.051 8.093 1.971 1.00 94.94 123 TYR A CA 1
ATOM 965 C C . TYR A 1 123 ? 3.915 9.512 2.505 1.00 94.94 123 TYR A C 1
ATOM 967 O O . TYR A 1 123 ? 3.395 9.731 3.602 1.00 94.94 123 TYR A O 1
ATOM 975 N N . THR A 1 124 ? 4.354 10.483 1.710 1.00 93.94 124 THR A N 1
ATOM 976 C CA . THR A 1 124 ? 4.122 11.898 2.024 1.00 93.94 124 THR A CA 1
ATOM 977 C C . THR A 1 124 ? 2.644 12.254 1.863 1.00 93.94 124 THR A C 1
ATOM 979 O O . THR A 1 124 ? 1.890 11.550 1.186 1.00 93.94 124 THR A O 1
ATOM 982 N N . SER A 1 125 ? 2.226 13.383 2.437 1.00 92.75 125 SER A N 1
ATOM 983 C CA . SER A 1 125 ? 0.860 13.891 2.275 1.00 92.75 125 SER A CA 1
ATOM 984 C C . SER A 1 125 ? 0.464 14.035 0.801 1.00 92.75 125 SER A C 1
ATOM 986 O O . SER A 1 125 ? -0.595 13.561 0.406 1.00 92.75 125 SER A O 1
ATOM 988 N N . GLY A 1 126 ? 1.337 14.599 -0.041 1.00 90.88 126 GLY A N 1
ATOM 989 C CA . GLY A 1 126 ? 1.065 14.780 -1.471 1.00 90.88 126 GLY A CA 1
ATOM 990 C C . GLY A 1 126 ? 0.963 13.464 -2.252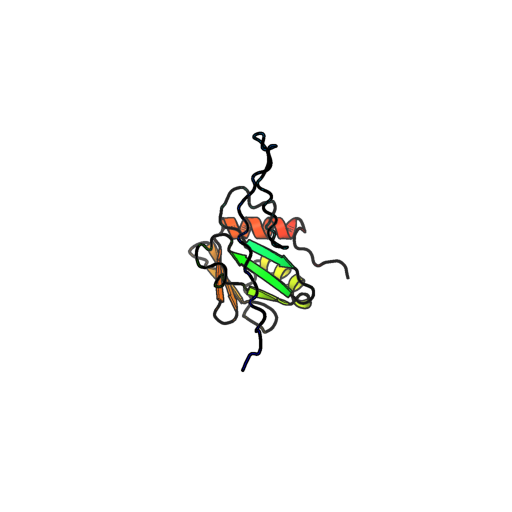 1.00 90.88 126 GLY A C 1
ATOM 991 O O . GLY A 1 126 ? 0.107 13.321 -3.125 1.00 90.88 126 GLY A O 1
ATOM 992 N N . GLU A 1 127 ? 1.797 12.476 -1.917 1.00 92.69 127 GLU A N 1
ATOM 993 C CA . GLU A 1 127 ? 1.726 11.128 -2.503 1.00 92.69 127 GLU A CA 1
ATOM 994 C C . GLU A 1 127 ? 0.397 10.453 -2.162 1.00 92.69 127 GLU A C 1
ATOM 996 O O . GLU A 1 127 ? -0.269 9.874 -3.028 1.00 92.69 127 GLU A O 1
ATOM 1001 N N . TRP A 1 128 ? -0.000 10.568 -0.897 1.00 95.00 128 TRP A N 1
ATOM 1002 C CA . TRP A 1 128 ? -1.220 9.973 -0.385 1.00 95.00 128 TRP A CA 1
ATOM 1003 C C . TRP A 1 128 ? -2.482 10.675 -0.906 1.00 95.00 128 TRP A C 1
ATOM 1005 O O . TRP A 1 128 ? -3.449 10.011 -1.280 1.00 95.00 128 TRP A O 1
ATOM 1015 N N . GLU A 1 129 ? -2.467 12.002 -1.036 1.00 93.31 129 GLU A N 1
ATOM 1016 C CA . GLU A 1 129 ? -3.547 12.777 -1.659 1.00 93.31 129 GLU A CA 1
ATOM 1017 C C . GLU A 1 129 ? -3.755 12.395 -3.130 1.00 93.31 129 GLU A C 1
ATOM 1019 O O . GLU A 1 129 ? -4.897 12.219 -3.566 1.00 93.31 129 GLU A O 1
ATOM 1024 N N . ALA A 1 130 ? -2.672 12.202 -3.891 1.00 91.56 130 ALA A N 1
ATOM 1025 C CA . ALA A 1 130 ? -2.754 11.730 -5.273 1.00 91.56 130 ALA A CA 1
ATOM 1026 C C . ALA A 1 130 ? -3.330 10.306 -5.363 1.00 91.56 130 ALA A C 1
ATOM 1028 O O . ALA A 1 130 ? -4.101 10.001 -6.282 1.00 91.56 130 ALA A O 1
ATOM 1029 N N . PHE A 1 131 ? -2.998 9.441 -4.400 1.00 94.81 131 PHE A N 1
ATOM 1030 C CA . PHE A 1 131 ? -3.596 8.113 -4.290 1.00 94.81 131 PHE A CA 1
ATOM 1031 C C . PHE A 1 131 ? -5.099 8.201 -3.985 1.00 94.81 131 PHE A C 1
ATOM 1033 O O . PHE A 1 131 ? -5.898 7.640 -4.735 1.00 94.81 131 PHE A O 1
ATOM 1040 N N . ILE A 1 132 ? -5.509 8.991 -2.985 1.00 95.00 132 ILE A N 1
ATOM 1041 C CA . ILE A 1 132 ? -6.925 9.241 -2.652 1.00 95.00 132 ILE A CA 1
ATOM 1042 C C . ILE A 1 132 ? -7.696 9.798 -3.858 1.00 95.00 132 ILE A C 1
ATOM 1044 O O . ILE A 1 132 ? -8.827 9.375 -4.112 1.00 95.00 132 ILE A O 1
ATOM 1048 N N . ALA A 1 133 ? -7.106 10.725 -4.618 1.00 92.56 133 ALA A N 1
ATOM 1049 C CA . ALA A 1 133 ? -7.719 11.265 -5.830 1.00 92.56 133 ALA A CA 1
ATOM 1050 C C . ALA A 1 133 ? -7.977 10.167 -6.877 1.00 92.56 133 ALA A C 1
ATOM 1052 O O . ALA A 1 133 ? -9.082 10.094 -7.419 1.00 92.56 133 ALA A O 1
ATOM 1053 N N . GLY A 1 134 ? -7.016 9.261 -7.083 1.00 92.75 134 GLY A N 1
ATOM 1054 C CA . GLY A 1 134 ? -7.183 8.097 -7.960 1.00 92.75 134 GLY A CA 1
ATOM 1055 C C . GLY A 1 134 ? -8.264 7.126 -7.467 1.00 92.75 134 GLY A C 1
ATOM 1056 O O . GLY A 1 134 ? -9.070 6.641 -8.264 1.00 92.75 134 GLY A O 1
ATOM 1057 N N . ILE A 1 135 ? -8.368 6.903 -6.148 1.00 94.44 135 ILE A N 1
ATOM 1058 C CA . ILE A 1 135 ? -9.453 6.095 -5.557 1.00 94.44 135 ILE A CA 1
ATOM 1059 C C . ILE A 1 135 ? -10.815 6.727 -5.857 1.00 94.44 135 ILE A C 1
ATOM 1061 O O . ILE A 1 135 ? -11.721 6.041 -6.329 1.00 94.44 135 ILE A O 1
ATOM 1065 N N . ARG A 1 136 ? -10.958 8.039 -5.638 1.00 92.62 136 ARG A N 1
ATOM 1066 C CA . ARG A 1 136 ? -12.206 8.781 -5.899 1.00 92.62 136 ARG A CA 1
ATOM 1067 C C . ARG A 1 136 ? -12.570 8.826 -7.384 1.00 92.62 136 ARG A C 1
ATOM 1069 O O . ARG A 1 136 ? -13.752 8.865 -7.711 1.00 92.62 136 ARG A O 1
ATOM 1076 N N . ALA A 1 137 ? -11.575 8.792 -8.268 1.00 90.75 137 ALA A N 1
ATOM 1077 C CA . ALA A 1 137 ? 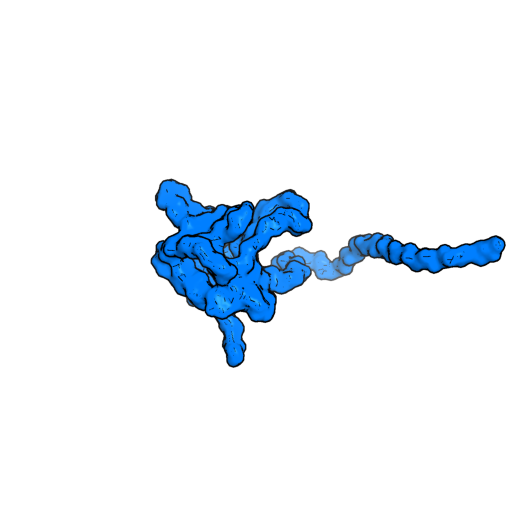-11.761 8.671 -9.712 1.00 90.75 137 ALA A CA 1
ATOM 1078 C C . 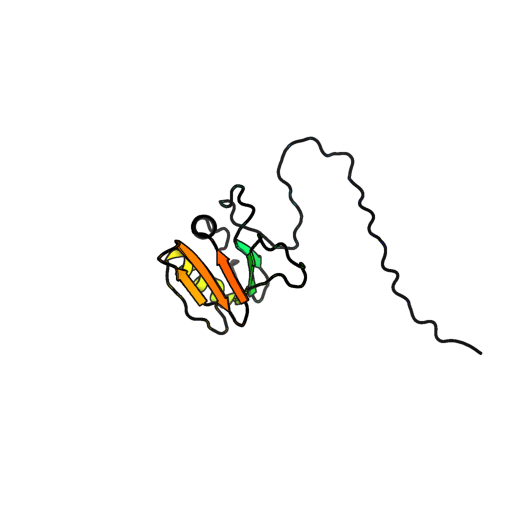ALA A 1 137 ? -12.056 7.228 -10.174 1.00 90.75 137 ALA A C 1
ATOM 1080 O O . ALA A 1 137 ? -12.328 7.004 -11.352 1.00 90.75 137 ALA A O 1
ATOM 1081 N N . GLY A 1 138 ? -12.020 6.251 -9.263 1.00 90.00 138 GLY A N 1
ATOM 1082 C CA . GLY A 1 138 ? -12.336 4.853 -9.543 1.00 90.00 138 GLY A CA 1
ATOM 1083 C C . GLY A 1 138 ? -11.197 4.047 -10.173 1.00 90.00 138 GLY A C 1
ATOM 1084 O O . GLY A 1 138 ? -11.428 2.897 -10.548 1.00 90.00 138 GLY A O 1
ATOM 1085 N N . GLU A 1 139 ? -9.976 4.585 -10.244 1.00 90.06 139 GLU A N 1
ATOM 1086 C CA . GLU A 1 139 ? -8.811 3.953 -10.899 1.00 90.06 139 GLU A CA 1
ATOM 1087 C C . GLU A 1 139 ? -8.400 2.627 -10.243 1.00 90.06 139 GLU A C 1
ATOM 1089 O O . GLU A 1 139 ? -7.810 1.744 -10.873 1.00 90.06 139 GLU A O 1
ATOM 1094 N N . PHE A 1 140 ? -8.762 2.467 -8.972 1.00 90.25 140 PHE A N 1
ATOM 1095 C CA . PHE A 1 140 ? -8.452 1.296 -8.164 1.00 90.25 140 PHE A CA 1
ATOM 1096 C C . PHE A 1 140 ? -9.679 0.455 -7.809 1.00 90.25 140 PHE A C 1
ATOM 1098 O O . PHE A 1 140 ? -9.558 -0.461 -7.002 1.00 90.25 140 PHE A O 1
ATOM 1105 N N . SER A 1 141 ? -10.850 0.733 -8.391 1.00 84.19 141 SER A N 1
ATOM 1106 C CA . SER A 1 141 ? -12.084 -0.001 -8.076 1.00 84.19 141 SER A CA 1
ATOM 1107 C C . SER A 1 141 ? -11.890 -1.515 -8.234 1.00 84.19 141 SER A C 1
ATOM 1109 O O . SER A 1 141 ? -11.180 -1.926 -9.160 1.00 84.19 141 SER A O 1
ATOM 1111 N N . PRO A 1 142 ? -12.507 -2.356 -7.380 1.00 74.88 142 PRO A N 1
ATOM 1112 C CA . PRO A 1 142 ? -12.501 -3.802 -7.575 1.00 74.88 142 PRO A CA 1
ATOM 1113 C C . PRO A 1 142 ? -12.939 -4.152 -9.000 1.00 74.88 142 PRO A C 1
ATOM 1115 O O . PRO A 1 142 ? -13.813 -3.488 -9.561 1.00 74.88 142 PRO A O 1
ATOM 1118 N N . LEU A 1 143 ? -12.328 -5.178 -9.594 1.00 66.75 143 LEU A N 1
ATOM 1119 C CA . LEU A 1 143 ? -12.830 -5.703 -10.861 1.00 66.75 143 LEU A CA 1
ATOM 1120 C C . LEU A 1 143 ? -14.267 -6.180 -10.626 1.00 66.75 143 LEU A C 1
ATOM 1122 O O . LEU A 1 143 ? -14.545 -6.810 -9.604 1.00 66.75 143 LEU A O 1
ATOM 1126 N N . ALA A 1 144 ? -15.181 -5.829 -11.532 1.00 56.12 144 ALA A N 1
ATOM 1127 C CA . ALA A 1 144 ? -16.526 -6.385 -11.494 1.00 56.12 144 ALA A CA 1
ATOM 1128 C C . ALA A 1 144 ? -16.402 -7.916 -11.536 1.00 56.12 144 ALA A C 1
ATOM 1130 O O . ALA A 1 144 ? -15.688 -8.442 -12.393 1.00 56.12 144 ALA A O 1
ATOM 1131 N N . ALA A 1 145 ? -17.019 -8.580 -10.557 1.00 49.16 145 ALA A N 1
ATOM 1132 C CA . ALA A 1 145 ? -17.061 -10.035 -10.459 1.00 49.16 145 ALA A CA 1
ATOM 1133 C C . ALA A 1 145 ? -17.833 -10.657 -11.630 1.00 49.16 145 ALA A C 1
ATOM 1135 O O . ALA A 1 145 ? -18.793 -10.008 -12.112 1.00 49.16 145 ALA A O 1
#

Foldseek 3Di:
DDDDDDDDPDPDDPDDDDDPDDDDDDDPPPPDPQKDFFPLPPPDQWAFIWHDDPFWIKTFISPDPDDPVPGFIDTAGLVCQVVVLVCLLVVHFDDDDPHAWTWDADPVQRWIWTDDDPDIDIDHNSNSVSRNVRSVVVVSPRDDD

Radius of gyration: 19.83 Å; chains: 1; bounding box: 52×60×48 Å

InterPro domains:
  IPR007278 Domain of unknown function DUF397 [PF04149] (34-88)

Organism: NCBI:txid2585198

Sequence (145 aa):
MSSIIRMKTIYTDRRWIKSSYSRETTNCVEVSFGWYKSSFSRDTSNCVEILRDAEAVLIRDSKYQGDPAEQPILSVRTTAWAKFLTAVTLGESITVTTDLPAIEYEASTGETILRADDVALTYTSGEWEAFIAGIRAGEFSPLAA

pLDDT: mean 79.31, std 22.04, range [29.09, 97.88]

Secondary structure (DSSP, 8-state):
-------------------S---S-S------SSEEE-TT--S-S--EEEEE-SSEEEEEETT--S-GGG--EEEEEHHHHHHHHHHHHHT--B---SSS-EEEE-TTT--EEEEETTEEEEE-HHHHHHHHHHHHTTTTPPPP-